Protein AF-A0A1B1BNA4-F1 (afdb_monomer)

Solvent-accessible surface area (backbone atoms only — not comparable to full-atom values): 3868 Å² total; per-residue (Å²): 135,85,77,70,82,83,47,72,67,45,52,52,55,25,50,70,72,44,58,69,66,22,41,50,43,43,41,37,38,75,73,69,64,38,52,59,64,54,42,7,61,76,70,74,49,54,50,71,56,37,50,48,32,36,54,51,30,53,53,52,38,52,53,37,44,62,74,65,95

Secondary structure (DSSP, 8-state):
-------HHHHHHHHHTS-HHHHHHHIIIIIS---HHHHHHHHTS-HHHHHHHHHHHHHHHHHHHHH--

InterPro domains:
  IPR007630 RNA polymerase sigma-70 region 4 [PF04545] (14-63)
  IPR013324 RNA polymerase sigma factor, region 3/4-like [SSF88659] (11-65)
  IPR036388 Winged helix-like DNA-binding domain superfamily [G3DSA:1.10.10.10] (6-67)

Nearest PDB structures (foldseek):
  3hug-assembly6_K  TM=9.371E-01  e=8.359E-04  Mycobacterium tuberculosis H37Rv
  6kon-assembly1_F  TM=8.492E-01  e=5.037E-03  Mycobacterium tuberculosis H37Rv
  2h27-assembly2_D  TM=9.104E-01  e=1.236E-02  Escherichia coli K-12
  8z6g-assembly3_F  TM=8.707E-01  e=1.548E-02  Pseudomonas aeruginosa
  6dxo-assembly1_A  TM=9.624E-01  e=4.250E-02  Streptomyces venezuelae ATCC 10712

Foldseek 3Di:
DDPPPQDPVLLVVLLVPDDPLLSQLCCCCPVVPDDLCRSCVVVVHDSVVSVVSPVVSVVSSVVSSVVSD

Sequence (69 aa):
MFTPTINLDNATDAIDTLAPEHRQAIHLAYYAGFNNDQVANLLGVSVDVADSRLSEGLTHLREALRVAA

pLDDT: mean 89.29, std 13.07, range [41.22, 98.56]

Organism: NCBI:txid670052

Radius of gyration: 12.8 Å; Cα contacts (8 Å, |Δi|>4): 63; chains: 1; bounding box: 23×21×38 Å

Mean predicted aligned error: 4.88 Å

Structure (mmCIF, N/CA/C/O backbone):
data_AF-A0A1B1BNA4-F1
#
_entry.id   AF-A0A1B1BNA4-F1
#
loop_
_atom_site.group_PDB
_atom_site.id
_atom_site.type_symbol
_atom_site.label_atom_id
_atom_site.label_alt_id
_atom_site.label_comp_id
_atom_site.label_asym_id
_atom_site.label_entity_id
_atom_site.label_seq_id
_atom_site.pdbx_PDB_ins_code
_atom_site.Cartn_x
_atom_site.Cartn_y
_atom_site.Cartn_z
_atom_site.occupancy
_atom_site.B_iso_or_equiv
_atom_site.auth_seq_id
_atom_site.auth_comp_id
_atom_site.auth_asym_id
_atom_site.auth_atom_id
_atom_site.pdbx_PDB_model_num
ATOM 1 N N . MET A 1 1 ? -2.861 -10.118 -27.931 1.00 41.22 1 MET A N 1
ATOM 2 C CA . MET A 1 1 ? -2.704 -9.761 -26.507 1.00 41.22 1 MET A CA 1
ATOM 3 C C . MET A 1 1 ? -1.396 -10.384 -26.051 1.00 41.22 1 MET A C 1
ATOM 5 O O . MET A 1 1 ? -1.335 -11.600 -25.968 1.00 41.22 1 MET A O 1
ATOM 9 N N . PHE A 1 2 ? -0.333 -9.594 -25.894 1.00 50.97 2 PHE A N 1
ATOM 10 C CA . PHE A 1 2 ? 0.891 -10.069 -25.250 1.00 50.97 2 PHE A CA 1
ATOM 11 C C . PHE A 1 2 ? 0.678 -9.887 -23.752 1.00 50.97 2 PHE A C 1
ATOM 13 O O . PHE A 1 2 ? 0.602 -8.754 -23.286 1.00 50.97 2 PHE A O 1
ATOM 20 N N . THR A 1 3 ? 0.488 -10.980 -23.020 1.00 58.53 3 THR A N 1
ATOM 21 C CA . THR A 1 3 ? 0.589 -10.938 -21.562 1.00 58.53 3 THR A CA 1
ATOM 22 C C . THR A 1 3 ? 2.078 -11.028 -21.264 1.00 58.53 3 THR A C 1
ATOM 24 O O . THR A 1 3 ? 2.658 -12.085 -21.526 1.00 58.53 3 THR A O 1
ATOM 27 N N . PRO A 1 4 ? 2.738 -9.947 -20.820 1.00 62.94 4 PRO A N 1
ATOM 28 C CA . PRO A 1 4 ? 4.120 -10.065 -20.396 1.00 62.94 4 PRO A CA 1
ATOM 29 C C . PRO A 1 4 ? 4.196 -11.107 -19.279 1.00 62.94 4 PRO A C 1
ATOM 31 O O . PRO A 1 4 ? 3.337 -11.148 -18.394 1.00 62.94 4 PRO A O 1
ATOM 34 N N . THR A 1 5 ? 5.190 -11.990 -19.355 1.00 68.38 5 THR A N 1
ATOM 35 C CA . THR A 1 5 ? 5.450 -12.944 -18.276 1.00 68.38 5 THR A CA 1
ATOM 36 C C . THR A 1 5 ? 6.017 -12.138 -17.116 1.00 68.38 5 THR A C 1
ATOM 38 O O . THR A 1 5 ? 7.196 -11.800 -17.124 1.00 68.38 5 THR A O 1
ATOM 41 N N . ILE A 1 6 ? 5.175 -11.773 -16.149 1.00 68.12 6 ILE A N 1
ATOM 42 C CA . ILE A 1 6 ? 5.637 -11.135 -14.916 1.00 68.12 6 ILE A CA 1
ATOM 43 C C . ILE A 1 6 ? 6.410 -12.195 -14.132 1.00 68.12 6 ILE A C 1
ATOM 45 O O . ILE A 1 6 ? 5.822 -13.161 -13.646 1.00 68.12 6 ILE A O 1
ATOM 49 N N . ASN A 1 7 ? 7.729 -12.038 -14.052 1.00 73.69 7 ASN A N 1
ATOM 50 C CA . ASN A 1 7 ? 8.565 -12.860 -13.186 1.00 73.69 7 ASN A CA 1
ATOM 51 C C . ASN A 1 7 ? 8.487 -12.335 -11.738 1.00 73.69 7 ASN A C 1
ATOM 53 O O . ASN A 1 7 ? 8.243 -11.146 -11.527 1.00 73.69 7 ASN A O 1
ATOM 57 N N . LEU A 1 8 ? 8.666 -13.208 -10.743 1.00 70.38 8 LEU A N 1
ATOM 58 C CA . LEU A 1 8 ? 8.548 -12.849 -9.320 1.00 70.38 8 LEU A CA 1
ATOM 59 C C . LEU A 1 8 ? 9.553 -11.757 -8.918 1.00 70.38 8 LEU A C 1
ATOM 61 O O . LEU A 1 8 ? 9.213 -10.860 -8.143 1.00 70.38 8 LEU A O 1
ATOM 65 N N . ASP A 1 9 ? 10.753 -11.810 -9.494 1.00 69.81 9 ASP A N 1
ATOM 66 C CA . ASP A 1 9 ? 11.812 -10.823 -9.271 1.00 69.81 9 ASP A CA 1
ATOM 67 C C . ASP A 1 9 ? 11.346 -9.430 -9.732 1.00 69.81 9 ASP A 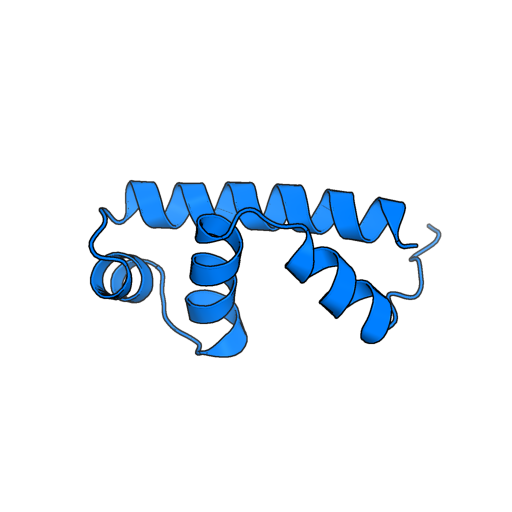C 1
ATOM 69 O O . ASP A 1 9 ? 11.325 -8.485 -8.946 1.00 69.81 9 ASP A O 1
ATOM 73 N N . ASN A 1 10 ? 10.789 -9.336 -10.946 1.00 76.31 10 ASN A N 1
ATOM 74 C CA . ASN A 1 10 ? 10.257 -8.087 -11.507 1.00 76.31 10 ASN A CA 1
ATOM 75 C C . ASN A 1 10 ? 9.085 -7.525 -10.682 1.00 76.31 10 ASN A C 1
ATOM 77 O O . ASN A 1 10 ? 8.893 -6.311 -10.614 1.00 76.31 10 ASN A O 1
ATOM 8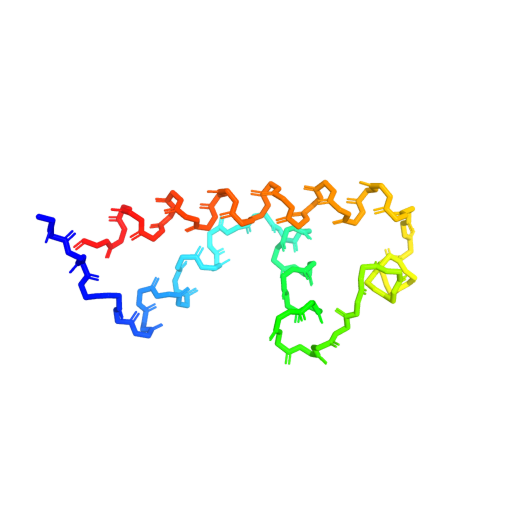1 N N . ALA A 1 11 ? 8.278 -8.394 -10.065 1.00 77.25 11 ALA A N 1
ATOM 82 C CA . ALA A 1 11 ? 7.171 -7.966 -9.213 1.00 77.25 11 ALA A CA 1
ATOM 83 C C . ALA A 1 11 ? 7.646 -7.394 -7.873 1.00 77.25 11 ALA A C 1
ATOM 85 O O . ALA A 1 11 ? 7.067 -6.424 -7.382 1.00 77.25 11 ALA A O 1
ATOM 86 N N . THR A 1 12 ? 8.703 -7.971 -7.306 1.00 81.56 12 THR A N 1
ATOM 87 C CA . THR A 1 12 ? 9.312 -7.485 -6.063 1.00 81.56 12 THR A CA 1
ATOM 88 C C . THR A 1 12 ? 9.979 -6.130 -6.295 1.00 81.56 12 THR A C 1
ATOM 90 O O . THR A 1 12 ? 9.680 -5.176 -5.577 1.00 81.56 12 THR A O 1
ATOM 93 N N . ASP A 1 13 ? 10.756 -6.006 -7.375 1.00 86.06 13 ASP A N 1
ATOM 94 C CA . ASP A 1 13 ? 11.402 -4.750 -7.765 1.00 86.06 13 ASP A CA 1
ATOM 95 C C . ASP A 1 13 ? 10.375 -3.634 -8.012 1.00 86.06 13 ASP A C 1
ATOM 97 O O . ASP A 1 13 ? 10.539 -2.504 -7.551 1.00 86.06 13 ASP A O 1
ATOM 101 N N . ALA A 1 14 ? 9.265 -3.950 -8.690 1.00 88.69 14 ALA A N 1
ATOM 102 C CA . ALA A 1 14 ? 8.192 -2.992 -8.944 1.00 88.69 14 ALA A CA 1
ATOM 103 C C . ALA A 1 14 ? 7.546 -2.473 -7.649 1.00 88.69 14 ALA A C 1
ATOM 105 O O . ALA A 1 14 ? 7.277 -1.276 -7.534 1.00 88.69 14 ALA A O 1
ATOM 106 N N . ILE A 1 15 ? 7.323 -3.340 -6.658 1.00 90.12 15 ILE A N 1
ATOM 107 C CA . ILE A 1 15 ? 6.787 -2.935 -5.350 1.00 90.12 15 ILE A CA 1
ATOM 108 C C . ILE A 1 15 ? 7.761 -2.023 -4.608 1.00 90.12 15 ILE A C 1
ATOM 110 O O . ILE A 1 15 ? 7.324 -1.090 -3.930 1.00 90.12 15 ILE A O 1
ATOM 114 N N . ASP A 1 16 ? 9.065 -2.244 -4.754 1.00 90.19 16 ASP A N 1
ATOM 115 C CA . ASP A 1 16 ? 10.068 -1.424 -4.083 1.00 90.19 16 ASP A CA 1
ATOM 116 C C . ASP A 1 16 ? 10.141 0.013 -4.605 1.00 90.19 16 ASP A C 1
ATOM 118 O O . ASP A 1 16 ? 10.518 0.914 -3.847 1.00 90.19 16 ASP A O 1
ATOM 122 N N . THR A 1 17 ? 9.684 0.250 -5.839 1.00 91.00 17 THR A N 1
ATOM 123 C CA . THR A 1 17 ? 9.562 1.597 -6.422 1.00 91.00 17 THR A CA 1
ATOM 124 C C . THR A 1 17 ? 8.390 2.421 -5.886 1.00 91.00 17 THR A C 1
ATOM 126 O O . THR A 1 17 ? 8.341 3.633 -6.109 1.00 91.00 17 THR A O 1
ATOM 129 N N . LEU A 1 18 ? 7.440 1.801 -5.180 1.00 94.12 18 LEU A N 1
ATOM 130 C CA . LEU A 1 18 ? 6.269 2.496 -4.652 1.00 94.12 18 LEU A CA 1
ATOM 131 C C . LEU A 1 18 ? 6.637 3.436 -3.503 1.00 94.12 18 LEU A C 1
ATOM 133 O O . LEU A 1 18 ? 7.542 3.169 -2.703 1.00 94.12 18 LEU A O 1
ATOM 137 N N . ALA A 1 19 ? 5.852 4.506 -3.353 1.00 95.56 19 ALA A N 1
ATOM 138 C CA . ALA A 1 19 ? 5.936 5.338 -2.163 1.00 95.56 19 ALA A CA 1
ATOM 139 C C . ALA A 1 19 ? 5.703 4.475 -0.902 1.00 95.56 19 ALA A C 1
ATOM 141 O O . ALA A 1 19 ? 4.869 3.559 -0.929 1.00 95.56 19 ALA A O 1
ATOM 142 N N . PRO A 1 20 ? 6.402 4.745 0.219 1.00 96.25 20 PRO A N 1
ATOM 143 C CA . PRO A 1 20 ? 6.339 3.898 1.412 1.00 96.25 20 PRO A CA 1
ATOM 144 C C . PRO A 1 20 ? 4.916 3.644 1.915 1.00 96.25 20 PRO A C 1
ATOM 146 O O . PRO A 1 20 ? 4.591 2.531 2.313 1.00 96.25 20 PRO A O 1
ATOM 149 N N . GLU A 1 21 ? 4.064 4.658 1.838 1.00 96.31 21 GLU A N 1
ATOM 150 C CA . GLU A 1 21 ? 2.677 4.607 2.288 1.00 96.31 21 GLU A CA 1
ATOM 151 C C . GLU A 1 21 ? 1.760 3.769 1.385 1.00 96.31 21 GLU A C 1
ATOM 153 O O . GLU A 1 21 ? 0.894 3.054 1.892 1.00 96.31 21 GLU A O 1
ATOM 158 N N . HIS A 1 22 ? 1.995 3.759 0.070 1.00 96.75 22 HIS A N 1
ATOM 159 C CA . HIS A 1 22 ? 1.316 2.848 -0.858 1.00 96.75 22 HIS A CA 1
ATOM 160 C C . HIS A 1 22 ? 1.769 1.402 -0.642 1.00 96.75 22 HIS A C 1
ATOM 162 O O . HIS A 1 22 ? 0.942 0.496 -0.541 1.00 96.75 22 HIS A O 1
ATOM 168 N N . ARG A 1 23 ? 3.085 1.188 -0.503 1.00 96.19 23 ARG A N 1
ATOM 169 C CA . ARG A 1 23 ? 3.667 -0.135 -0.235 1.00 96.19 23 ARG A CA 1
ATOM 170 C C . ARG A 1 23 ? 3.149 -0.721 1.076 1.00 96.19 23 ARG A C 1
ATOM 172 O O . ARG A 1 23 ? 2.779 -1.890 1.105 1.00 96.19 23 ARG A O 1
ATOM 179 N N . GLN A 1 24 ? 3.088 0.073 2.145 1.00 96.62 24 GLN A N 1
ATOM 180 C CA . GLN A 1 24 ? 2.541 -0.371 3.430 1.00 96.62 24 GLN A CA 1
ATOM 181 C C . GLN A 1 24 ? 1.070 -0.773 3.317 1.00 96.62 24 GLN A C 1
ATOM 183 O O . GLN A 1 24 ? 0.700 -1.839 3.805 1.00 96.62 24 GLN A O 1
ATOM 188 N N . ALA A 1 25 ? 0.245 0.036 2.645 1.00 97.62 25 ALA A N 1
ATOM 189 C CA . ALA A 1 25 ? -1.165 -0.284 2.444 1.00 97.62 25 ALA A CA 1
ATOM 190 C C . ALA A 1 25 ? -1.340 -1.600 1.665 1.00 97.62 25 ALA A C 1
ATOM 192 O O . ALA A 1 25 ? -2.069 -2.488 2.108 1.00 97.62 25 ALA A O 1
ATOM 193 N N . ILE A 1 26 ? -0.607 -1.774 0.560 1.00 96.19 26 ILE A N 1
ATOM 194 C CA . ILE A 1 26 ? -0.625 -3.007 -0.242 1.00 96.19 26 ILE A CA 1
ATOM 195 C C . ILE A 1 26 ? -0.140 -4.208 0.572 1.00 96.19 26 ILE A C 1
ATOM 197 O O . ILE A 1 26 ? -0.743 -5.277 0.492 1.00 96.19 26 ILE A O 1
ATOM 201 N N . HIS A 1 27 ? 0.918 -4.048 1.371 1.00 95.81 27 HIS A N 1
ATOM 202 C CA . HIS A 1 27 ? 1.431 -5.122 2.215 1.00 95.81 27 HIS A CA 1
ATOM 203 C C . HIS A 1 27 ? 0.369 -5.604 3.209 1.00 95.81 27 HIS A C 1
ATOM 205 O O . HIS A 1 27 ? 0.077 -6.797 3.292 1.00 95.81 27 HIS A O 1
ATOM 211 N N . LEU A 1 28 ? -0.274 -4.674 3.914 1.00 97.75 28 LEU A N 1
ATOM 212 C CA . LEU A 1 28 ? -1.320 -5.010 4.874 1.00 97.75 28 LEU A CA 1
ATOM 213 C C . LEU A 1 28 ? -2.530 -5.677 4.199 1.00 97.75 28 LEU A C 1
ATOM 215 O O . LEU A 1 28 ? -3.023 -6.685 4.703 1.00 97.75 28 LEU A O 1
ATOM 219 N N . ALA A 1 29 ? -2.973 -5.168 3.049 1.00 97.50 29 ALA A N 1
ATOM 220 C CA . ALA A 1 29 ? -4.148 -5.701 2.366 1.00 97.50 29 ALA A CA 1
ATOM 221 C C . ALA A 1 29 ? -3.896 -7.063 1.696 1.00 97.50 29 ALA A C 1
ATOM 223 O O . ALA A 1 29 ? -4.650 -8.012 1.898 1.00 97.50 29 ALA A O 1
ATOM 224 N N . TYR A 1 30 ? -2.827 -7.181 0.907 1.00 94.69 30 TYR A N 1
ATOM 225 C CA . TYR A 1 30 ? -2.619 -8.328 0.016 1.00 94.69 30 TYR A CA 1
ATOM 226 C C . TYR A 1 30 ? -1.664 -9.386 0.569 1.00 94.69 30 TYR A C 1
ATOM 228 O O . TYR A 1 30 ? -1.804 -10.554 0.218 1.00 94.69 30 TYR A O 1
ATOM 236 N N . TYR A 1 31 ? -0.717 -9.007 1.433 1.00 92.81 31 TYR A N 1
ATOM 237 C CA . TYR A 1 31 ? 0.232 -9.957 2.027 1.00 92.81 31 TYR A CA 1
ATOM 238 C C . TYR A 1 31 ? -0.221 -10.421 3.410 1.00 92.81 31 TYR A C 1
ATOM 240 O O . TYR A 1 31 ? -0.106 -11.603 3.723 1.00 92.81 31 TYR A O 1
ATOM 248 N N . ALA A 1 32 ? -0.762 -9.513 4.228 1.00 96.19 32 ALA A N 1
ATOM 249 C CA . ALA A 1 32 ? -1.265 -9.844 5.561 1.00 96.19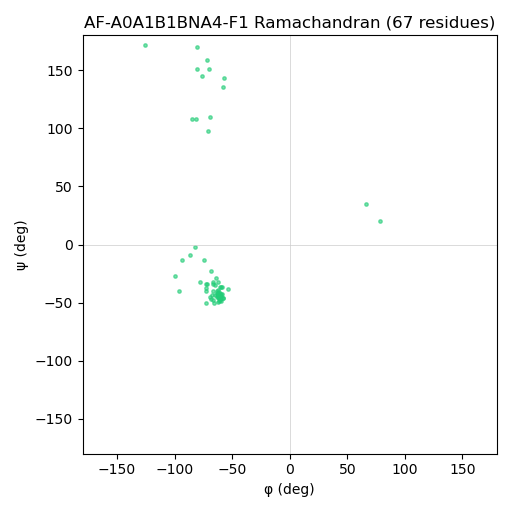 32 ALA A CA 1
ATOM 250 C C . ALA A 1 32 ? -2.773 -10.169 5.598 1.00 96.19 32 ALA A C 1
ATOM 252 O O . ALA A 1 32 ? -3.243 -10.735 6.584 1.00 96.19 32 ALA A O 1
ATOM 253 N N . GLY A 1 33 ? -3.525 -9.862 4.533 1.00 97.62 33 GLY A N 1
ATOM 254 C CA . GLY A 1 33 ? -4.940 -10.229 4.396 1.00 97.62 33 GLY A CA 1
ATOM 255 C C . GLY A 1 33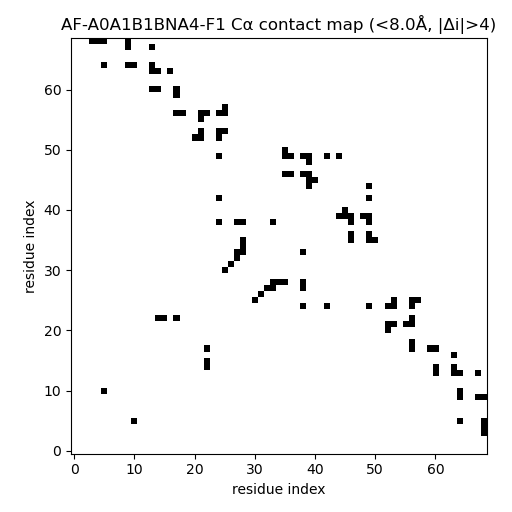 ? -5.917 -9.346 5.178 1.00 97.62 33 GLY A C 1
ATOM 256 O O . GLY 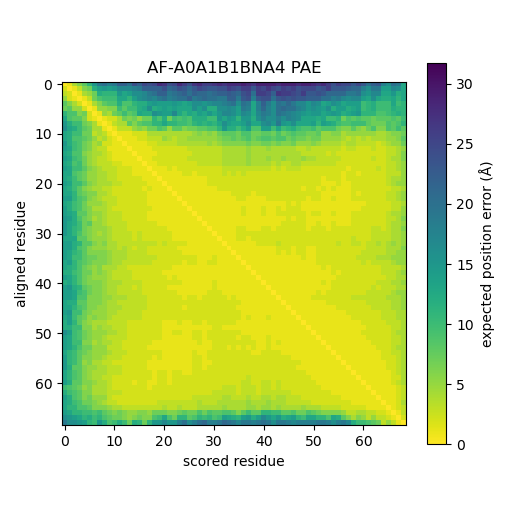A 1 33 ? -7.037 -9.779 5.455 1.00 97.62 33 GLY A O 1
ATOM 257 N N . PHE A 1 34 ? -5.513 -8.133 5.557 1.00 98.44 34 PHE A N 1
ATOM 258 C CA . PHE A 1 34 ? -6.392 -7.181 6.234 1.00 98.44 34 PHE A CA 1
ATOM 259 C C . PHE A 1 34 ? -7.374 -6.525 5.257 1.00 98.44 34 PHE A C 1
ATOM 261 O O . PHE A 1 34 ? -7.037 -6.235 4.112 1.00 98.44 34 PHE A O 1
ATOM 268 N N . ASN A 1 35 ? -8.591 -6.241 5.721 1.00 97.88 35 ASN A N 1
ATOM 269 C CA . ASN A 1 35 ? -9.538 -5.418 4.965 1.00 97.88 35 ASN A CA 1
ATOM 270 C C . ASN A 1 35 ? -9.241 -3.913 5.128 1.00 97.88 35 ASN A C 1
ATOM 272 O O . ASN A 1 35 ? -8.447 -3.520 5.982 1.00 97.88 35 ASN A O 1
ATOM 276 N N . ASN A 1 36 ? -9.894 -3.062 4.335 1.00 95.50 36 ASN A N 1
ATOM 277 C CA . ASN A 1 36 ? -9.596 -1.625 4.292 1.00 95.50 36 ASN A CA 1
ATOM 278 C C . ASN A 1 36 ? -9.796 -0.924 5.650 1.00 95.50 36 ASN A C 1
ATOM 280 O O . ASN A 1 36 ? -8.976 -0.086 6.022 1.00 95.50 36 ASN A O 1
ATOM 284 N N . ASP A 1 37 ? -10.801 -1.324 6.437 1.00 98.19 37 ASP A N 1
ATOM 285 C CA . ASP A 1 37 ? -11.022 -0.795 7.792 1.00 98.19 37 ASP A CA 1
ATOM 286 C C . ASP A 1 37 ? -9.868 -1.161 8.739 1.00 98.19 37 ASP A C 1
ATOM 288 O O . ASP A 1 37 ? -9.368 -0.331 9.502 1.00 98.19 37 ASP A O 1
ATOM 292 N N . GLN A 1 38 ? -9.409 -2.412 8.680 1.00 98.56 38 GLN A N 1
ATOM 293 C CA . GLN A 1 38 ? -8.278 -2.897 9.469 1.00 98.56 38 GLN A CA 1
ATOM 294 C C . GLN A 1 38 ? -6.969 -2.229 9.039 1.00 98.56 38 GLN A C 1
ATOM 296 O O . GLN A 1 38 ? -6.173 -1.853 9.898 1.00 98.56 38 GLN A O 1
ATOM 301 N N . VAL A 1 39 ? -6.759 -2.036 7.735 1.00 98.44 39 VAL A N 1
ATOM 302 C CA . VAL A 1 39 ? -5.616 -1.293 7.186 1.00 98.44 39 VAL A CA 1
ATOM 303 C C . VAL A 1 39 ? -5.627 0.146 7.700 1.00 98.44 39 VAL A C 1
ATOM 305 O O . VAL A 1 39 ? -4.608 0.616 8.202 1.00 98.44 39 VAL A O 1
ATOM 308 N N . ALA A 1 40 ? -6.770 0.831 7.637 1.00 98.50 40 ALA A N 1
ATOM 309 C CA . ALA A 1 40 ? -6.921 2.196 8.131 1.00 98.50 40 ALA A CA 1
ATOM 310 C C . ALA A 1 40 ? -6.574 2.300 9.623 1.00 98.50 40 ALA A C 1
ATOM 312 O O . ALA A 1 40 ? -5.775 3.152 10.018 1.00 98.50 40 ALA A O 1
ATOM 313 N N . ASN A 1 41 ? -7.090 1.370 10.431 1.00 98.50 41 ASN A N 1
ATOM 314 C CA . ASN A 1 41 ? -6.795 1.298 11.859 1.00 98.50 41 ASN A CA 1
ATOM 315 C C . ASN A 1 41 ? -5.300 1.047 12.139 1.00 98.50 41 ASN A C 1
ATOM 317 O O . ASN A 1 41 ? -4.705 1.731 12.966 1.00 98.50 41 ASN A O 1
ATOM 321 N N . LEU A 1 42 ? -4.671 0.107 11.426 1.00 98.19 42 LEU A N 1
ATOM 322 C CA . LEU A 1 42 ? -3.246 -0.219 11.588 1.00 98.19 42 LEU A CA 1
ATOM 323 C C . LEU A 1 42 ? -2.319 0.922 11.148 1.00 98.19 42 LEU A C 1
ATOM 325 O O . LEU A 1 42 ? -1.245 1.093 11.722 1.00 98.19 42 LEU A O 1
ATOM 329 N N . LEU A 1 43 ? -2.726 1.703 10.146 1.00 97.31 43 LEU A N 1
ATOM 330 C CA . LEU A 1 43 ? -1.980 2.861 9.652 1.00 97.31 43 LEU A CA 1
ATOM 331 C C . LEU A 1 43 ? -2.285 4.157 10.422 1.00 97.31 43 LEU A C 1
ATOM 333 O O . LEU A 1 43 ? -1.606 5.158 10.196 1.00 97.31 43 LEU A O 1
ATOM 337 N N . GLY A 1 44 ? -3.292 4.162 11.300 1.00 98.00 44 GLY A N 1
ATOM 338 C CA . GLY A 1 44 ? -3.722 5.355 12.033 1.00 98.00 44 GLY A CA 1
ATOM 339 C C . GLY A 1 44 ? -4.321 6.445 11.136 1.00 98.00 44 GLY A C 1
ATOM 340 O O . GLY A 1 44 ? -4.107 7.630 11.389 1.00 98.00 44 GLY A O 1
ATOM 341 N N . VAL A 1 45 ? -5.037 6.062 10.074 1.00 98.12 45 VAL A N 1
ATOM 342 C CA . VAL A 1 45 ? -5.667 6.978 9.101 1.00 98.12 45 VAL A CA 1
ATOM 343 C C . VAL A 1 45 ? -7.164 6.695 8.943 1.00 98.12 45 VAL A C 1
ATOM 345 O O . VAL A 1 45 ? -7.672 5.711 9.476 1.00 98.12 45 VAL A O 1
ATOM 348 N N . SER A 1 46 ? -7.894 7.553 8.220 1.00 98.44 46 SER A N 1
ATOM 349 C CA . SER A 1 46 ? -9.289 7.265 7.859 1.00 98.44 46 SER A CA 1
ATOM 350 C C . SER A 1 46 ? -9.382 6.169 6.791 1.00 98.44 46 SER A C 1
ATOM 352 O O . SER A 1 46 ? -8.439 5.949 6.027 1.00 98.44 46 SER A 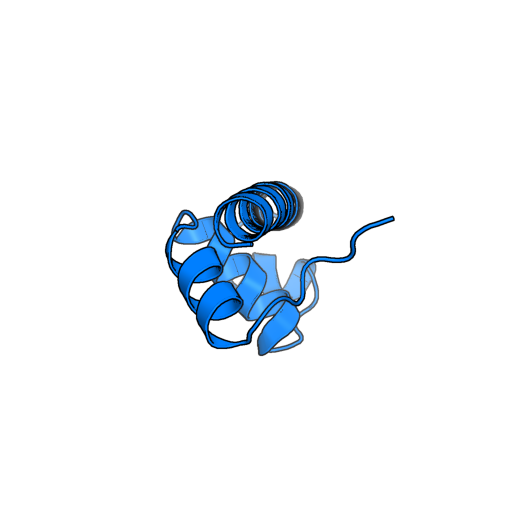O 1
ATOM 354 N N . VAL A 1 47 ? -10.545 5.517 6.703 1.00 98.12 47 VAL A N 1
ATOM 355 C CA . VAL A 1 47 ? -10.825 4.502 5.672 1.00 98.12 47 VAL A CA 1
ATOM 356 C C . VAL A 1 47 ? -10.678 5.092 4.267 1.00 98.12 47 VAL A C 1
ATOM 358 O O . VAL A 1 47 ? -9.983 4.507 3.446 1.00 98.12 47 VAL A O 1
ATOM 361 N N . ASP A 1 48 ? -11.179 6.310 4.026 1.00 98.38 48 ASP A N 1
ATOM 362 C CA . ASP A 1 48 ? -11.029 7.003 2.734 1.00 98.38 48 ASP A CA 1
ATOM 363 C C . ASP A 1 48 ? -9.555 7.213 2.331 1.00 98.38 48 ASP A C 1
ATOM 365 O O . ASP A 1 48 ? -9.191 7.125 1.154 1.00 98.38 48 ASP A O 1
ATOM 369 N N . VAL A 1 49 ? -8.679 7.486 3.307 1.00 98.12 49 VAL A N 1
ATOM 370 C CA . VAL A 1 49 ? -7.235 7.637 3.069 1.00 98.12 49 VAL A CA 1
ATOM 371 C C . VAL A 1 49 ? -6.591 6.281 2.783 1.00 98.12 49 VAL A C 1
ATOM 373 O O . VAL A 1 49 ? -5.738 6.192 1.900 1.00 98.12 49 VAL A O 1
ATOM 376 N N . ALA A 1 50 ? -6.990 5.223 3.494 1.00 98.19 50 ALA A N 1
ATOM 377 C CA . ALA A 1 50 ? -6.516 3.868 3.219 1.00 98.19 50 ALA A CA 1
ATOM 378 C C . ALA A 1 50 ? -6.932 3.400 1.813 1.00 98.19 50 ALA A C 1
ATOM 380 O O . ALA A 1 50 ? -6.088 2.908 1.064 1.00 98.19 50 ALA A O 1
ATOM 381 N N . ASP A 1 51 ? -8.185 3.639 1.426 1.00 97.75 51 ASP A N 1
ATOM 382 C CA . ASP A 1 51 ? -8.716 3.346 0.092 1.00 97.75 51 ASP A CA 1
ATOM 383 C C . ASP A 1 51 ? -7.953 4.099 -0.998 1.00 97.75 51 ASP A C 1
ATOM 385 O O . ASP A 1 51 ? -7.536 3.502 -1.995 1.00 97.75 51 ASP A O 1
ATOM 389 N N . SER A 1 52 ? -7.708 5.396 -0.794 1.00 98.38 52 SER A N 1
ATOM 390 C CA . SER A 1 52 ? -6.944 6.213 -1.745 1.00 98.38 52 SER A CA 1
ATOM 391 C C . SER A 1 52 ? -5.518 5.683 -1.906 1.00 98.38 52 SER A C 1
ATOM 393 O O . SER A 1 52 ? -5.066 5.465 -3.028 1.00 98.38 52 SER A O 1
ATOM 395 N N . ARG A 1 53 ? -4.836 5.362 -0.798 1.00 9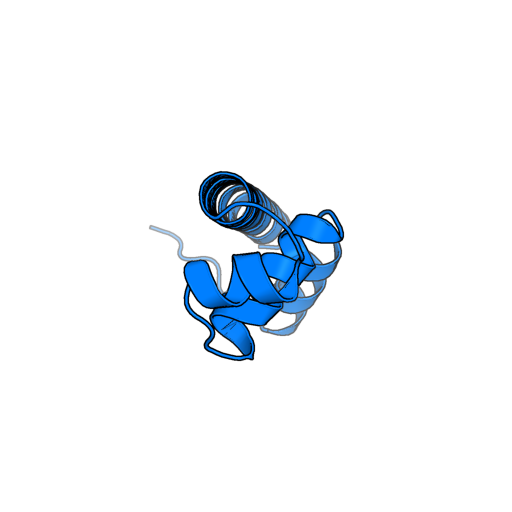7.44 53 ARG A N 1
ATOM 396 C CA . ARG A 1 53 ? -3.479 4.789 -0.823 1.00 97.44 53 ARG A CA 1
ATOM 397 C C . ARG A 1 53 ? -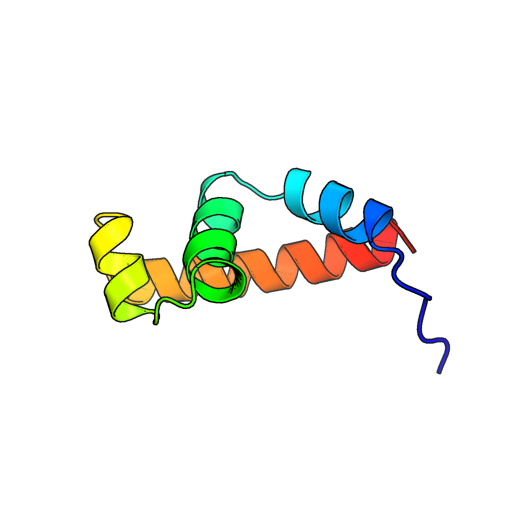3.419 3.437 -1.528 1.00 97.44 53 ARG A C 1
ATOM 399 O O . ARG A 1 53 ? -2.458 3.179 -2.249 1.00 97.44 53 ARG A O 1
ATOM 406 N N . LEU A 1 54 ? -4.419 2.578 -1.329 1.00 97.44 54 LEU A N 1
ATOM 407 C CA . LEU A 1 54 ? -4.517 1.294 -2.024 1.00 97.44 54 LEU A CA 1
ATOM 408 C C . LEU A 1 54 ? -4.748 1.495 -3.524 1.00 97.44 54 LEU A C 1
ATOM 410 O O . LEU A 1 54 ? -4.049 0.897 -4.338 1.00 97.44 54 LEU A O 1
ATOM 414 N N . SER A 1 55 ? -5.694 2.357 -3.894 1.00 97.31 55 SER A N 1
ATOM 415 C CA . SER A 1 55 ? -6.036 2.639 -5.291 1.00 97.31 55 SER A CA 1
ATOM 416 C C . SER A 1 55 ? -4.859 3.244 -6.067 1.00 97.31 55 SER A C 1
ATOM 418 O O . SER A 1 55 ? -4.486 2.754 -7.141 1.00 97.31 55 SER A O 1
ATOM 420 N N . GLU A 1 56 ? -4.224 4.272 -5.503 1.00 97.31 56 GLU A N 1
ATOM 421 C CA . GLU A 1 56 ? -3.030 4.901 -6.068 1.00 97.31 56 GLU A CA 1
ATOM 422 C C . GLU A 1 56 ? -1.867 3.913 -6.120 1.00 97.31 56 GLU A C 1
ATOM 424 O O . GLU A 1 56 ? -1.234 3.764 -7.165 1.00 97.31 56 GLU A O 1
ATOM 429 N N . GLY A 1 57 ? -1.638 3.164 -5.039 1.00 96.19 57 GLY A N 1
ATOM 430 C CA . GLY A 1 57 ? -0.587 2.157 -4.976 1.00 96.19 57 GLY A CA 1
ATOM 431 C C . GLY A 1 57 ? -0.726 1.084 -6.052 1.00 96.19 57 GLY A C 1
ATOM 432 O O . GLY A 1 57 ? 0.246 0.771 -6.734 1.00 96.19 57 GLY A O 1
ATOM 433 N N . LEU A 1 58 ? -1.929 0.545 -6.263 1.00 95.25 58 LEU A N 1
ATOM 434 C CA . LEU A 1 58 ? -2.194 -0.444 -7.314 1.00 95.25 58 LEU A CA 1
ATOM 435 C C . LEU A 1 58 ? -2.048 0.148 -8.718 1.00 95.25 58 LEU A C 1
ATOM 437 O O . LEU A 1 58 ? -1.626 -0.548 -9.645 1.00 95.25 58 LEU A O 1
ATOM 441 N N . THR A 1 59 ? -2.394 1.423 -8.887 1.00 95.81 59 THR A N 1
ATOM 442 C CA . THR A 1 59 ? -2.200 2.142 -10.150 1.00 95.81 59 THR A CA 1
ATOM 443 C C . THR A 1 59 ? -0.712 2.293 -10.453 1.00 95.81 59 THR A C 1
ATOM 445 O O . THR A 1 59 ? -0.271 1.889 -11.527 1.00 95.81 59 THR A O 1
ATOM 448 N N . HIS A 1 60 ? 0.077 2.773 -9.493 1.00 94.38 60 HIS A N 1
ATOM 449 C CA . HIS A 1 60 ? 1.527 2.895 -9.632 1.00 94.38 60 HIS A CA 1
ATOM 450 C C . HIS A 1 60 ? 2.211 1.541 -9.816 1.00 94.38 60 HIS A C 1
ATOM 452 O O . HIS A 1 60 ? 3.091 1.417 -10.664 1.00 94.38 60 HIS A O 1
ATOM 458 N N . LEU A 1 61 ? 1.764 0.508 -9.100 1.00 93.00 61 LEU A N 1
ATOM 459 C CA . LEU A 1 61 ? 2.308 -0.840 -9.232 1.00 93.00 61 LEU A CA 1
ATOM 460 C C . LEU A 1 61 ? 2.076 -1.393 -10.640 1.00 93.00 61 LEU A C 1
ATOM 462 O O . LEU A 1 61 ? 2.976 -1.983 -11.232 1.00 93.00 61 LEU A O 1
ATOM 466 N N . ARG A 1 62 ? 0.887 -1.170 -11.211 1.00 91.38 62 ARG A N 1
ATOM 467 C CA . ARG A 1 62 ? 0.590 -1.565 -12.592 1.00 91.38 62 ARG A CA 1
ATOM 468 C C . ARG A 1 62 ? 1.522 -0.881 -13.589 1.00 91.38 62 ARG A C 1
ATOM 470 O O . ARG A 1 62 ? 1.973 -1.538 -14.522 1.00 91.38 62 ARG A O 1
ATOM 477 N N . GLU A 1 63 ? 1.798 0.407 -13.410 1.00 91.19 63 GLU A N 1
ATOM 478 C CA . GLU A 1 63 ? 2.729 1.133 -14.279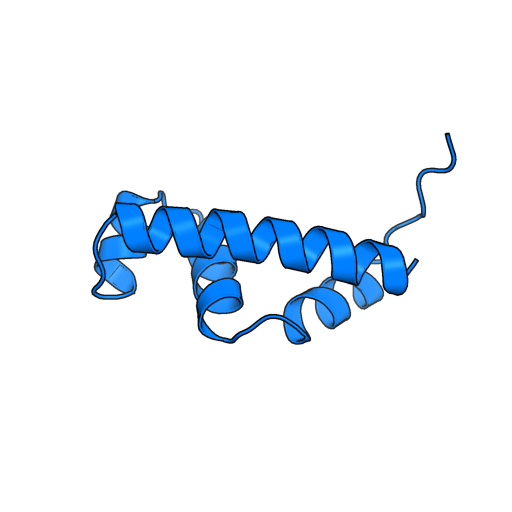 1.00 91.19 63 GLU A CA 1
ATOM 479 C C . GLU A 1 63 ? 4.170 0.636 -14.108 1.00 91.19 63 GLU A C 1
ATOM 481 O O . GLU A 1 63 ? 4.841 0.372 -15.103 1.00 91.19 63 GLU A O 1
ATOM 486 N N . ALA A 1 64 ? 4.625 0.401 -12.875 1.00 88.62 64 ALA A N 1
ATOM 487 C CA . ALA A 1 64 ? 5.956 -0.146 -12.608 1.00 88.62 64 ALA A CA 1
ATOM 488 C C . ALA A 1 64 ? 6.149 -1.532 -13.251 1.00 88.62 64 ALA A C 1
ATOM 490 O O . ALA A 1 64 ? 7.141 -1.773 -13.937 1.00 88.62 64 ALA A O 1
ATOM 491 N N . LEU A 1 65 ? 5.153 -2.415 -13.128 1.00 87.25 65 LEU A N 1
ATOM 492 C CA . LEU A 1 65 ? 5.156 -3.741 -13.754 1.00 87.25 65 LEU A CA 1
ATOM 493 C C . LEU A 1 65 ? 5.151 -3.689 -15.289 1.00 87.25 65 LEU A C 1
ATOM 495 O O . LEU A 1 65 ? 5.662 -4.606 -15.923 1.00 87.25 65 LEU A O 1
ATOM 499 N N . ARG A 1 66 ? 4.574 -2.646 -15.899 1.00 85.25 66 ARG A N 1
ATOM 500 C CA . ARG A 1 66 ? 4.617 -2.446 -17.359 1.00 85.25 66 ARG A CA 1
ATOM 501 C C . ARG A 1 66 ? 6.000 -2.036 -17.849 1.00 85.25 66 ARG A C 1
ATOM 503 O O . ARG A 1 66 ? 6.355 -2.393 -18.962 1.00 85.25 66 ARG A O 1
ATOM 510 N N . VAL A 1 67 ? 6.741 -1.273 -17.048 1.00 78.81 67 VAL A N 1
ATOM 511 C CA . VAL A 1 67 ? 8.109 -0.841 -17.378 1.00 78.81 67 VAL A CA 1
ATOM 512 C C . VAL A 1 67 ? 9.119 -1.967 -17.140 1.00 78.81 67 VAL A C 1
ATOM 514 O O . VAL A 1 67 ? 10.108 -2.055 -17.858 1.00 78.81 67 VAL A O 1
ATOM 517 N N . ALA A 1 68 ? 8.866 -2.831 -16.154 1.00 68.38 68 ALA A N 1
ATOM 518 C CA . ALA A 1 68 ? 9.716 -3.976 -15.821 1.00 68.38 68 ALA A CA 1
ATOM 519 C C . ALA A 1 68 ? 9.480 -5.228 -16.700 1.00 68.38 68 ALA A C 1
ATOM 521 O O . ALA A 1 68 ? 10.135 -6.250 -16.490 1.00 68.38 68 ALA A O 1
ATOM 522 N N . ALA A 1 69 ? 8.518 -5.179 -17.626 1.00 59.78 69 ALA A N 1
ATOM 523 C CA . ALA A 1 69 ? 8.158 -6.256 -18.552 1.00 59.78 69 ALA A CA 1
ATOM 524 C C . ALA A 1 69 ? 8.906 -6.149 -19.887 1.00 59.78 69 ALA A C 1
ATOM 526 O O . ALA A 1 69 ? 9.270 -7.219 -20.427 1.00 59.78 69 ALA A O 1
#